Protein AF-B5U1X4-F1 (afdb_monomer_lite)

Secondary structure (DSSP, 8-state):
-HHHHHHHHHHHHHHHHHHHHHHHHT----------HHHHHHHHHHHHHTT--HHHHHHHHHHHHHHTTS-SS----SS--HHHHHHHHHHHTT-------

Radius of gyration: 25.66 Å; chains: 1; bounding box: 52×54×69 Å

Sequence (101 aa):
MHLQMSRILNIILVQAKNDEERSAIMAKGNMTIRMEPELKAQAAALFKSLGMDLSTATGIFYRQALRCHGLPFEVKVDEPNAVTYAAMEAARKGRGYVWSV

pLDDT: mean 73.0, std 13.05, range [43.16, 91.88]

Foldseek 3Di:
DVVVVVVVVVVVVVVVVVVVVVVVVVPDDDDDDDDDPVVQVVQQVVQVVVVHGPVVVVVVQVVCCVVVVHGNDDDDDVDDDPVVVVVVVVVVVPPPPPPDD

Structure (mmCIF, N/CA/C/O backbone):
data_AF-B5U1X4-F1
#
_entry.id   AF-B5U1X4-F1
#
loop_
_atom_site.group_PDB
_atom_site.id
_atom_site.type_symbol
_atom_site.label_atom_id
_atom_site.label_alt_id
_atom_site.label_comp_id
_atom_site.label_asym_id
_atom_site.label_entity_id
_atom_site.label_seq_id
_atom_site.pdbx_PDB_ins_code
_atom_site.Cartn_x
_atom_site.Cartn_y
_atom_site.Cartn_z
_atom_site.occupancy
_atom_site.B_iso_or_equiv
_atom_site.auth_seq_id
_atom_site.auth_comp_id
_atom_site.auth_asym_id
_atom_site.auth_atom_id
_atom_site.pdbx_PDB_model_num
ATOM 1 N N . MET A 1 1 ? 8.184 -41.437 38.297 1.00 61.44 1 MET A N 1
ATOM 2 C CA . MET A 1 1 ? 7.530 -40.104 38.342 1.00 61.44 1 MET A CA 1
ATOM 3 C C . MET A 1 1 ? 8.451 -38.950 37.911 1.00 61.44 1 MET A C 1
ATOM 5 O O . MET A 1 1 ? 7.947 -37.963 37.400 1.00 61.44 1 MET A O 1
ATOM 9 N N . HIS A 1 2 ? 9.782 -39.078 38.018 1.00 66.56 2 HIS A N 1
ATOM 10 C CA . HIS A 1 2 ? 10.748 -38.007 37.706 1.00 66.56 2 HIS A CA 1
ATOM 11 C C . HIS A 1 2 ? 10.826 -37.599 36.215 1.00 66.56 2 HIS A C 1
ATOM 13 O O . HIS A 1 2 ? 11.031 -36.429 35.904 1.00 66.56 2 HIS A O 1
ATOM 19 N N . LEU A 1 3 ? 10.614 -38.539 35.284 1.00 71.88 3 LEU A N 1
ATOM 20 C CA . LEU A 1 3 ? 10.692 -38.273 33.836 1.00 71.88 3 LEU A CA 1
ATOM 21 C C . LEU A 1 3 ? 9.499 -37.477 33.274 1.00 71.88 3 LEU A C 1
ATOM 23 O O . LEU A 1 3 ? 9.618 -36.853 32.222 1.00 71.88 3 LEU A O 1
ATOM 27 N N . GLN A 1 4 ? 8.343 -37.499 33.948 1.00 72.31 4 GLN A N 1
ATOM 28 C CA . GLN A 1 4 ? 7.159 -36.753 33.502 1.00 72.31 4 GLN A CA 1
ATOM 29 C C . GLN A 1 4 ? 7.373 -35.243 33.661 1.00 72.31 4 GLN A C 1
ATOM 31 O O . GLN A 1 4 ? 7.028 -34.490 32.755 1.00 72.31 4 GLN A O 1
ATOM 36 N N . MET A 1 5 ? 8.042 -34.816 34.738 1.00 73.00 5 MET A N 1
ATOM 37 C CA . MET A 1 5 ? 8.358 -33.403 34.977 1.00 73.00 5 MET A CA 1
ATOM 38 C C . MET A 1 5 ? 9.295 -32.826 33.911 1.00 73.00 5 MET A C 1
ATOM 40 O O . MET A 1 5 ? 9.031 -31.743 33.400 1.00 73.00 5 MET A O 1
ATOM 44 N N . SER A 1 6 ? 10.327 -33.563 33.487 1.00 77.00 6 SER A N 1
ATOM 45 C CA . SER A 1 6 ? 11.243 -33.097 32.433 1.00 77.00 6 SER A CA 1
ATOM 46 C C . SER A 1 6 ? 10.568 -32.967 31.063 1.00 77.00 6 SER A C 1
ATOM 48 O O . SER A 1 6 ? 10.876 -32.043 30.313 1.00 77.00 6 SER A O 1
ATOM 50 N N . ARG A 1 7 ? 9.615 -33.852 30.729 1.00 79.25 7 ARG A N 1
ATOM 51 C CA . ARG A 1 7 ? 8.848 -33.756 29.472 1.00 79.25 7 ARG A CA 1
ATOM 52 C C . ARG A 1 7 ? 7.886 -32.570 29.484 1.00 79.25 7 ARG A C 1
ATOM 54 O O . ARG A 1 7 ? 7.789 -31.874 28.479 1.00 79.25 7 ARG A O 1
ATOM 61 N N . ILE A 1 8 ? 7.219 -32.328 30.611 1.00 79.94 8 ILE A N 1
ATOM 62 C CA . ILE A 1 8 ? 6.319 -31.181 30.784 1.00 79.94 8 ILE A CA 1
ATOM 63 C C . ILE A 1 8 ? 7.115 -29.872 30.729 1.00 79.94 8 ILE A C 1
ATOM 65 O O . ILE A 1 8 ? 6.722 -28.957 30.012 1.00 79.94 8 ILE A O 1
ATOM 69 N N . LEU A 1 9 ? 8.275 -29.811 31.389 1.00 79.69 9 LEU A N 1
ATOM 70 C CA . LEU A 1 9 ? 9.150 -28.640 31.360 1.00 79.69 9 LEU A CA 1
ATOM 71 C C . LEU A 1 9 ? 9.635 -28.314 29.940 1.00 79.69 9 LEU A C 1
ATOM 73 O O . LEU A 1 9 ? 9.588 -27.158 29.539 1.00 79.69 9 LEU A O 1
ATOM 77 N N . ASN A 1 10 ? 10.036 -29.321 29.155 1.00 82.81 10 ASN A N 1
ATOM 78 C CA . ASN A 1 10 ? 10.462 -29.103 27.770 1.00 82.81 10 ASN A CA 1
ATOM 79 C C . ASN A 1 10 ? 9.311 -28.609 26.881 1.00 82.81 10 ASN A C 1
ATOM 81 O O . ASN A 1 10 ? 9.507 -27.727 26.054 1.00 82.81 10 ASN A O 1
ATOM 85 N N . ILE A 1 11 ? 8.094 -29.129 27.075 1.00 79.50 11 ILE A N 1
ATOM 86 C CA . ILE A 1 11 ? 6.915 -28.640 26.351 1.00 79.50 11 ILE A CA 1
ATOM 87 C C . ILE A 1 11 ? 6.647 -27.179 26.721 1.00 79.50 11 ILE A C 1
ATOM 89 O O . ILE A 1 11 ? 6.513 -26.363 25.822 1.00 79.50 11 ILE A O 1
ATOM 93 N N . ILE A 1 12 ? 6.634 -26.824 28.009 1.00 79.38 12 ILE A N 1
ATOM 94 C CA . ILE A 1 12 ? 6.384 -25.443 28.456 1.00 79.38 12 ILE A CA 1
ATOM 95 C C . ILE A 1 12 ? 7.465 -24.484 27.937 1.00 79.38 12 ILE A C 1
ATOM 97 O O . ILE A 1 12 ? 7.130 -23.403 27.466 1.00 79.38 12 ILE A O 1
ATOM 101 N N . LEU A 1 13 ? 8.742 -24.883 27.956 1.00 76.56 13 LEU A N 1
ATOM 102 C CA . LEU A 1 13 ? 9.846 -24.076 27.420 1.00 76.56 13 LEU A CA 1
ATOM 103 C C . LEU A 1 13 ? 9.732 -23.865 25.904 1.00 76.56 13 LEU A C 1
ATOM 105 O O . LEU A 1 13 ? 9.968 -22.758 25.423 1.00 76.56 13 LEU A O 1
ATOM 109 N N . VAL A 1 14 ? 9.343 -24.902 25.155 1.00 77.88 14 VAL A N 1
ATOM 110 C CA . VAL A 1 14 ? 9.107 -24.798 23.708 1.00 77.88 14 VAL A CA 1
ATOM 111 C C . VAL A 1 14 ? 7.887 -23.922 23.416 1.00 77.88 14 VAL A C 1
ATOM 113 O O . VAL A 1 14 ? 7.961 -23.069 22.539 1.00 77.88 14 VAL A O 1
ATOM 116 N N . GLN A 1 15 ? 6.787 -24.070 24.159 1.00 69.75 15 GLN A N 1
ATOM 117 C CA . GLN A 1 15 ? 5.611 -23.207 23.991 1.00 69.75 15 GLN A CA 1
ATOM 118 C C . GLN A 1 15 ? 5.935 -21.740 24.317 1.00 69.75 15 GLN A C 1
ATOM 120 O O . GLN A 1 15 ? 5.611 -20.864 23.523 1.00 69.75 15 GLN A O 1
ATOM 125 N N . ALA A 1 16 ? 6.658 -21.472 25.409 1.00 71.38 16 ALA A N 1
ATOM 126 C CA . ALA A 1 16 ? 7.040 -20.115 25.805 1.00 71.38 16 ALA A CA 1
ATOM 127 C C . ALA A 1 16 ? 7.908 -19.412 24.748 1.00 71.38 16 ALA A C 1
ATOM 129 O O . ALA A 1 16 ? 7.683 -18.243 24.441 1.00 71.38 16 ALA A O 1
ATOM 130 N N . LYS A 1 17 ? 8.863 -20.133 24.145 1.00 71.19 17 LYS A N 1
ATOM 131 C CA . LYS A 1 17 ? 9.716 -19.592 23.077 1.00 71.19 17 LYS A CA 1
ATOM 132 C C . LYS A 1 17 ? 8.923 -19.314 21.794 1.00 71.19 17 LYS A C 1
ATOM 134 O O . LYS A 1 17 ? 9.130 -18.287 21.153 1.00 71.19 17 LYS A O 1
ATOM 139 N N . ASN A 1 18 ? 7.977 -20.190 21.457 1.00 71.25 18 ASN A N 1
ATOM 140 C CA . ASN A 1 18 ? 7.108 -20.014 20.294 1.00 71.25 18 ASN A CA 1
ATOM 141 C C . ASN A 1 18 ? 6.147 -18.826 20.467 1.00 71.25 18 ASN A C 1
ATOM 143 O O . ASN A 1 18 ? 5.857 -18.130 19.496 1.00 71.25 18 ASN A O 1
ATOM 147 N N . ASP A 1 19 ? 5.653 -18.584 21.682 1.00 70.06 19 ASP A N 1
ATOM 148 C CA . ASP A 1 19 ? 4.751 -17.468 21.982 1.00 70.06 19 ASP A CA 1
ATOM 149 C C . ASP A 1 19 ? 5.477 -16.111 21.969 1.00 70.06 19 ASP A C 1
ATOM 151 O O . ASP A 1 19 ? 4.915 -15.111 21.517 1.00 70.06 19 ASP A O 1
ATOM 155 N N . GLU A 1 20 ? 6.748 -16.073 22.376 1.00 68.50 20 GLU A N 1
ATOM 156 C CA . GLU A 1 20 ? 7.592 -14.875 22.300 1.00 68.50 20 GLU A CA 1
ATOM 157 C C . GLU A 1 20 ? 7.923 -14.491 20.847 1.00 68.50 20 GLU A C 1
ATOM 159 O O . GLU A 1 20 ? 7.730 -13.340 20.445 1.00 68.50 20 GLU A O 1
ATOM 164 N N . GLU A 1 21 ? 8.313 -15.461 20.014 1.00 64.19 21 GLU A N 1
ATOM 165 C CA . GLU A 1 21 ? 8.520 -15.246 18.573 1.00 64.19 21 GLU A CA 1
ATOM 166 C C . GLU A 1 21 ? 7.220 -14.827 17.870 1.00 64.19 21 GLU A C 1
ATOM 168 O O . GLU A 1 21 ? 7.227 -13.956 16.993 1.00 64.19 21 GLU A O 1
ATOM 173 N N . ARG A 1 22 ? 6.079 -15.380 18.306 1.00 62.03 22 ARG A N 1
ATOM 174 C CA . ARG A 1 22 ? 4.741 -14.989 17.839 1.00 62.03 22 ARG A CA 1
ATOM 175 C C . ARG A 1 22 ? 4.345 -13.571 18.247 1.00 62.03 22 ARG A C 1
ATOM 177 O O . ARG A 1 22 ? 3.685 -12.880 17.471 1.00 62.03 22 ARG A O 1
ATOM 184 N N . SER A 1 23 ? 4.752 -13.120 19.428 1.00 59.00 23 SER A N 1
ATOM 185 C CA . SER A 1 23 ? 4.544 -11.741 19.878 1.00 59.00 23 SER A CA 1
ATOM 186 C C . SER A 1 23 ? 5.363 -10.758 19.034 1.00 59.00 23 SER A C 1
ATOM 188 O O . SER A 1 23 ? 4.846 -9.727 18.600 1.00 59.00 23 SER A O 1
ATOM 190 N N . ALA A 1 24 ? 6.606 -11.118 18.694 1.00 60.47 24 ALA A N 1
ATOM 191 C CA . ALA A 1 24 ? 7.487 -10.290 17.873 1.00 60.47 24 ALA A CA 1
ATOM 192 C C . ALA A 1 24 ? 6.978 -10.100 16.429 1.00 60.47 24 ALA A C 1
ATOM 194 O O . ALA A 1 24 ? 7.039 -8.990 15.903 1.00 60.47 24 ALA A O 1
ATOM 195 N N .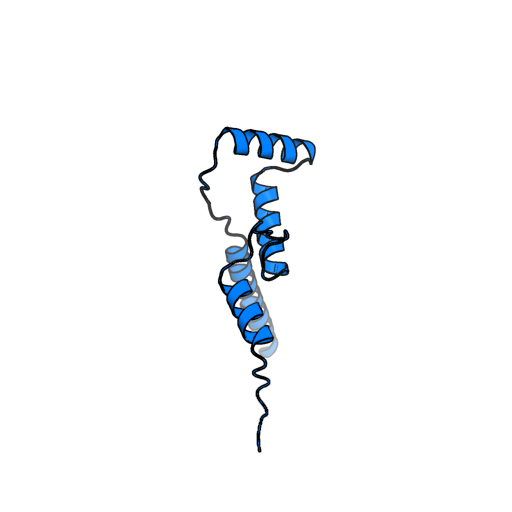 ILE A 1 25 ? 6.410 -11.135 15.796 1.00 59.44 25 ILE A N 1
ATOM 196 C C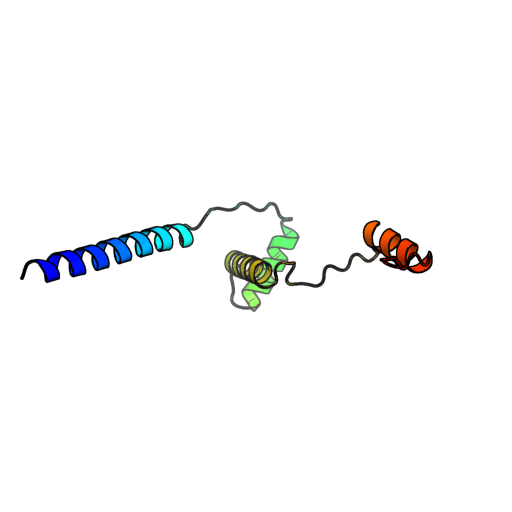A . ILE A 1 25 ? 5.811 -11.021 14.445 1.00 59.44 25 ILE A CA 1
ATOM 197 C C . ILE A 1 25 ? 4.489 -10.234 14.420 1.00 59.44 25 ILE A C 1
ATOM 199 O O . ILE A 1 25 ? 4.098 -9.736 13.365 1.00 59.44 25 ILE A O 1
ATOM 203 N N . MET A 1 26 ? 3.809 -10.094 15.564 1.00 57.28 26 MET A N 1
ATOM 204 C CA . MET A 1 26 ? 2.581 -9.298 15.707 1.00 57.28 26 MET A CA 1
ATOM 205 C C . MET A 1 26 ? 2.846 -7.869 16.201 1.00 57.28 26 MET A C 1
ATOM 207 O O . MET A 1 26 ? 1.907 -7.073 16.302 1.00 57.28 26 MET A O 1
ATOM 211 N N . ALA A 1 27 ? 4.108 -7.517 16.476 1.00 62.78 27 ALA A N 1
ATOM 212 C CA . ALA A 1 27 ? 4.502 -6.163 16.828 1.00 62.78 27 ALA A CA 1
ATOM 213 C C . ALA A 1 27 ? 4.225 -5.225 15.642 1.00 62.78 27 ALA A C 1
ATOM 215 O O . ALA A 1 27 ? 4.960 -5.161 14.655 1.00 62.78 27 ALA A O 1
ATOM 216 N N . LYS A 1 28 ? 3.108 -4.501 15.725 1.00 64.75 28 LYS A N 1
ATOM 217 C CA . LYS A 1 28 ? 2.682 -3.550 14.702 1.00 64.75 28 LYS A CA 1
ATOM 218 C C . LYS A 1 28 ? 3.613 -2.336 14.734 1.00 64.75 28 LYS A C 1
ATOM 220 O O . LYS A 1 28 ? 3.508 -1.490 15.616 1.00 64.75 28 LYS A O 1
ATOM 225 N N . GLY A 1 29 ? 4.531 -2.260 13.774 1.00 74.81 29 GLY A N 1
ATOM 226 C CA . GLY A 1 29 ? 5.406 -1.103 13.591 1.00 74.81 29 GLY A CA 1
ATOM 227 C C . GLY A 1 29 ? 4.656 0.089 12.992 1.00 74.81 29 GLY A C 1
ATOM 228 O O . GLY A 1 29 ? 3.902 -0.061 12.028 1.00 74.81 29 GLY A O 1
ATOM 229 N N . ASN A 1 30 ? 4.876 1.286 13.539 1.00 75.62 30 ASN A N 1
ATOM 230 C CA . ASN A 1 30 ? 4.400 2.524 12.925 1.00 75.62 30 ASN A CA 1
ATOM 231 C C . ASN A 1 30 ? 5.307 2.875 11.739 1.00 75.62 30 ASN A C 1
ATOM 233 O O . ASN A 1 30 ? 6.506 3.078 11.914 1.00 75.62 30 ASN A O 1
ATOM 237 N N . MET A 1 31 ? 4.733 2.969 10.540 1.00 76.50 31 MET A N 1
ATOM 238 C CA . MET A 1 31 ? 5.445 3.363 9.325 1.00 76.50 31 MET A CA 1
ATOM 239 C C . MET A 1 31 ? 4.800 4.612 8.721 1.00 76.50 31 MET A C 1
ATOM 241 O O . MET A 1 31 ? 3.607 4.619 8.421 1.00 76.50 31 MET A O 1
ATOM 245 N N . THR A 1 32 ? 5.600 5.661 8.524 1.00 77.69 32 THR A N 1
ATOM 246 C CA . THR A 1 32 ? 5.163 6.910 7.887 1.00 77.69 32 THR A CA 1
ATOM 247 C C . THR A 1 32 ? 5.637 6.924 6.440 1.00 77.69 32 THR A C 1
ATOM 249 O O . THR A 1 32 ? 6.833 7.025 6.177 1.00 77.69 32 THR A O 1
ATOM 252 N N . ILE A 1 33 ? 4.702 6.852 5.494 1.00 81.56 33 ILE A N 1
ATOM 253 C CA . ILE A 1 33 ? 4.984 6.967 4.059 1.00 81.56 33 ILE A CA 1
ATOM 254 C C . ILE A 1 33 ? 4.575 8.368 3.605 1.00 81.56 33 ILE A C 1
ATOM 256 O O . ILE A 1 33 ? 3.442 8.794 3.836 1.00 81.56 33 ILE A O 1
ATOM 260 N N . ARG A 1 34 ? 5.496 9.091 2.962 1.00 83.31 34 ARG A N 1
ATOM 261 C CA . ARG A 1 34 ? 5.182 10.364 2.302 1.00 83.31 34 ARG A CA 1
ATOM 262 C C . ARG A 1 34 ? 4.549 10.061 0.949 1.00 83.31 34 ARG A C 1
ATOM 264 O O . ARG A 1 34 ? 5.145 9.371 0.132 1.00 83.31 34 ARG A O 1
ATOM 271 N N . MET A 1 35 ? 3.339 10.559 0.748 1.00 85.19 35 MET A N 1
ATOM 272 C CA . MET A 1 35 ? 2.540 10.367 -0.457 1.00 85.19 35 MET A CA 1
ATOM 273 C C . MET A 1 35 ? 1.858 11.688 -0.783 1.00 85.19 35 MET A C 1
ATOM 275 O O . MET A 1 35 ? 1.496 12.430 0.135 1.00 85.19 35 MET A O 1
ATOM 279 N N . GLU A 1 36 ? 1.675 11.973 -2.069 1.00 91.88 36 GLU A N 1
ATOM 280 C CA . GLU A 1 36 ? 0.900 13.139 -2.474 1.00 91.88 36 GLU A CA 1
ATOM 281 C C . GLU A 1 36 ? -0.529 13.071 -1.915 1.00 91.88 36 GLU A C 1
ATOM 283 O O . GLU A 1 36 ? -1.148 11.999 -1.908 1.00 91.88 36 GLU A O 1
ATOM 288 N N . PRO A 1 37 ? -1.070 14.196 -1.418 1.00 88.50 37 PRO A N 1
ATOM 289 C CA . PRO A 1 37 ? -2.365 14.209 -0.747 1.00 88.50 37 PRO A CA 1
ATOM 290 C C . PRO A 1 37 ? -3.508 13.807 -1.684 1.00 88.50 37 PRO A C 1
ATOM 292 O O . PRO A 1 37 ? -4.431 13.117 -1.251 1.00 88.50 37 PRO A O 1
ATOM 295 N N . GLU A 1 38 ? -3.420 14.174 -2.963 1.00 90.25 38 GLU A N 1
ATOM 296 C CA . GLU A 1 38 ? -4.405 13.797 -3.975 1.00 90.25 38 GLU A CA 1
ATOM 297 C C . GLU A 1 38 ? -4.388 12.286 -4.240 1.00 90.25 38 GLU A C 1
ATOM 299 O O . GLU A 1 38 ? -5.423 11.627 -4.136 1.00 90.25 38 GLU A O 1
ATOM 304 N N . LEU A 1 39 ? -3.201 11.709 -4.458 1.00 88.56 39 LEU A 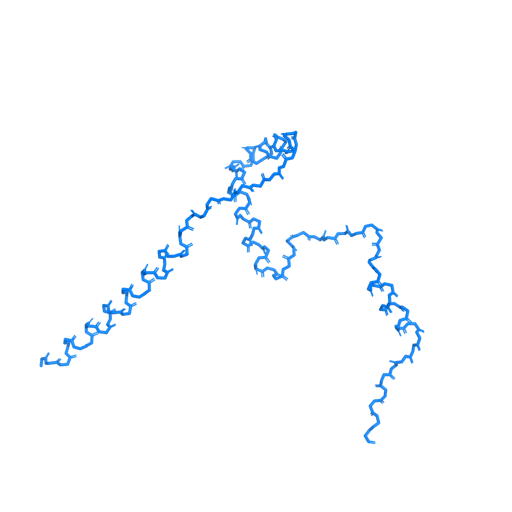N 1
ATOM 305 C CA . LEU A 1 39 ? -3.033 10.267 -4.650 1.00 88.56 39 LEU A CA 1
ATOM 306 C C . LEU A 1 39 ? -3.539 9.470 -3.440 1.00 88.56 39 LEU A C 1
ATOM 308 O O . LEU A 1 39 ? -4.234 8.464 -3.593 1.00 88.56 39 LEU A O 1
ATOM 312 N N . LYS A 1 40 ? -3.245 9.942 -2.222 1.00 87.69 40 LYS A N 1
ATOM 313 C CA . LYS A 1 40 ? -3.747 9.333 -0.984 1.00 87.69 40 LYS A CA 1
ATOM 314 C C . LYS A 1 40 ? -5.274 9.350 -0.928 1.00 87.69 40 LYS A C 1
ATOM 316 O O . LYS A 1 40 ? -5.868 8.354 -0.516 1.00 87.69 40 LYS A O 1
ATOM 321 N N . ALA A 1 41 ? -5.904 10.461 -1.308 1.00 90.19 41 ALA A N 1
ATOM 322 C CA . ALA A 1 41 ? -7.358 10.589 -1.305 1.00 90.19 41 ALA A CA 1
ATOM 323 C C . ALA A 1 41 ? -8.010 9.643 -2.325 1.00 90.19 41 ALA A C 1
ATOM 325 O O . ALA A 1 41 ? -8.954 8.932 -1.977 1.00 90.19 41 AL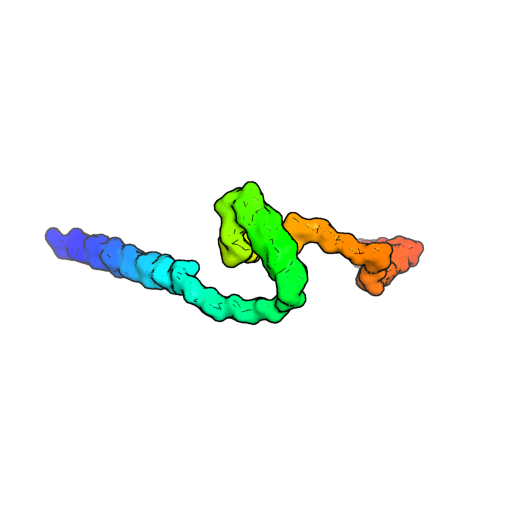A A O 1
ATOM 326 N N . GLN A 1 42 ? -7.462 9.572 -3.541 1.00 90.31 42 GLN A N 1
ATOM 327 C CA . GLN A 1 42 ? -7.932 8.662 -4.588 1.00 90.31 42 GLN A CA 1
ATOM 328 C C . GLN A 1 42 ? -7.793 7.193 -4.163 1.00 90.31 42 GLN A C 1
ATOM 330 O O . GLN A 1 42 ? -8.757 6.429 -4.233 1.00 90.31 42 GLN A O 1
ATOM 335 N N . ALA A 1 43 ? -6.626 6.808 -3.640 1.00 87.56 43 ALA A N 1
ATOM 336 C CA . ALA A 1 43 ? -6.384 5.456 -3.147 1.00 87.56 43 ALA A CA 1
ATOM 337 C C . ALA A 1 43 ? -7.313 5.101 -1.975 1.00 87.56 43 ALA A C 1
ATOM 339 O O . ALA A 1 43 ? -7.902 4.024 -1.954 1.00 87.56 43 ALA A O 1
ATOM 340 N N . ALA A 1 44 ? -7.497 6.013 -1.016 1.00 88.56 44 ALA A N 1
ATOM 341 C CA . ALA A 1 44 ? -8.405 5.799 0.107 1.00 88.56 44 ALA A CA 1
ATOM 342 C C . ALA A 1 44 ? -9.862 5.627 -0.350 1.00 88.56 44 ALA A C 1
ATOM 344 O O . ALA A 1 44 ? -10.560 4.768 0.183 1.00 88.56 44 ALA A O 1
ATOM 345 N N . ALA A 1 45 ? -10.320 6.397 -1.342 1.00 91.56 45 ALA A N 1
ATOM 346 C CA . ALA A 1 45 ? -11.662 6.255 -1.905 1.00 91.56 45 ALA A CA 1
ATOM 347 C C . ALA A 1 45 ? -11.854 4.900 -2.609 1.00 91.56 45 ALA A C 1
ATOM 349 O O . ALA A 1 45 ? -12.868 4.236 -2.389 1.00 91.56 45 ALA A O 1
ATOM 350 N N . LEU A 1 46 ? -10.861 4.466 -3.391 1.00 89.69 46 LEU A N 1
ATOM 351 C CA . LEU A 1 46 ? -10.858 3.162 -4.057 1.00 89.69 46 LEU A CA 1
ATOM 352 C C . LEU A 1 46 ? -10.874 2.007 -3.048 1.00 89.69 46 LEU A C 1
ATOM 354 O O . LEU A 1 46 ? -11.676 1.087 -3.149 1.00 89.69 46 LEU A O 1
ATOM 358 N N . PHE A 1 47 ? -10.004 2.042 -2.042 1.00 88.81 47 PHE A N 1
ATOM 359 C CA . PHE A 1 47 ? -9.956 0.977 -1.043 1.00 88.81 47 PHE A CA 1
ATOM 360 C C . PHE A 1 47 ? -11.219 0.951 -0.181 1.00 88.81 47 PHE A C 1
ATOM 362 O O . PHE A 1 47 ? -11.732 -0.127 0.122 1.00 88.81 47 PHE A O 1
ATOM 369 N N . LYS A 1 48 ? -11.801 2.117 0.115 1.00 90.44 48 LYS A N 1
ATOM 370 C CA . LYS A 1 48 ? -13.079 2.208 0.820 1.00 90.44 48 LYS A CA 1
ATOM 371 C C . LYS A 1 48 ? -14.229 1.594 0.020 1.00 90.44 48 LYS A C 1
ATOM 373 O O . LYS A 1 48 ? -15.070 0.932 0.623 1.00 90.44 48 LYS A O 1
ATOM 378 N N . SER A 1 49 ? -14.264 1.753 -1.307 1.00 89.88 49 SER A N 1
ATOM 379 C CA . SER A 1 49 ? -15.275 1.082 -2.142 1.00 89.88 49 SER A CA 1
ATOM 380 C C . SER A 1 49 ? -15.084 -0.439 -2.191 1.00 89.88 49 SER A C 1
ATOM 382 O O . SER A 1 49 ? -16.059 -1.176 -2.307 1.00 89.88 49 SER A O 1
ATOM 384 N N . LEU A 1 50 ? -13.848 -0.909 -2.010 1.00 87.81 50 LEU A N 1
ATOM 385 C CA . LEU A 1 50 ? -13.493 -2.323 -1.859 1.00 87.81 50 LEU A CA 1
ATOM 386 C C . LEU A 1 50 ? -13.676 -2.855 -0.421 1.00 87.81 50 LEU A C 1
ATOM 388 O O . LEU A 1 50 ? -13.404 -4.027 -0.166 1.00 87.81 50 LEU A O 1
ATOM 392 N N . GLY A 1 51 ? -14.123 -2.017 0.524 1.00 88.00 51 GLY A N 1
ATOM 393 C CA . GLY A 1 51 ? -14.360 -2.400 1.919 1.00 88.00 51 GLY A CA 1
ATOM 394 C C . GLY A 1 51 ? -13.093 -2.560 2.765 1.00 88.00 51 GLY A C 1
ATOM 395 O O . GLY A 1 51 ? -13.109 -3.295 3.751 1.00 88.00 51 GLY A O 1
ATOM 396 N N . MET A 1 52 ? -11.989 -1.906 2.395 1.00 88.94 52 MET A N 1
ATOM 397 C CA . MET A 1 52 ? -10.712 -1.999 3.107 1.00 88.94 52 MET A CA 1
ATOM 398 C C . MET A 1 52 ? -10.075 -0.632 3.370 1.00 88.94 52 MET A C 1
ATOM 400 O O . MET A 1 52 ? -10.208 0.308 2.592 1.00 88.94 52 MET A O 1
ATOM 404 N N . ASP A 1 53 ? -9.329 -0.535 4.468 1.00 87.00 53 ASP A N 1
ATOM 405 C CA . ASP A 1 53 ? -8.534 0.652 4.773 1.00 87.00 53 ASP A CA 1
ATOM 406 C C . ASP A 1 53 ? -7.201 0.644 4.023 1.00 87.00 53 ASP A C 1
ATOM 408 O O . ASP A 1 53 ? -6.620 -0.411 3.746 1.00 87.00 53 ASP A O 1
ATOM 412 N N . LEU A 1 54 ? -6.660 1.842 3.783 1.00 85.88 54 LEU A N 1
ATOM 413 C CA . LEU A 1 54 ? -5.370 2.038 3.117 1.00 85.88 54 LEU A CA 1
ATOM 414 C C . LEU A 1 54 ? -4.254 1.210 3.778 1.00 85.88 54 LEU A C 1
ATOM 416 O O . LEU A 1 54 ? -3.484 0.546 3.092 1.00 85.88 54 LEU A O 1
ATOM 420 N N . SER A 1 55 ? -4.206 1.170 5.113 1.00 84.31 55 SER A N 1
ATOM 421 C CA . SER A 1 55 ? -3.214 0.384 5.859 1.00 84.31 55 SER A CA 1
ATOM 422 C C . SER A 1 55 ? -3.342 -1.124 5.626 1.00 84.31 55 SER A C 1
ATOM 424 O O . SER A 1 55 ? -2.332 -1.825 5.546 1.00 84.31 55 SER A O 1
ATOM 426 N N . THR A 1 56 ? -4.569 -1.631 5.495 1.00 85.94 56 THR A N 1
ATOM 427 C CA . THR A 1 56 ? -4.831 -3.049 5.224 1.00 85.94 56 THR A CA 1
ATOM 428 C C . THR A 1 56 ? -4.392 -3.409 3.809 1.00 85.94 56 THR A C 1
ATOM 430 O O . THR A 1 56 ? -3.706 -4.417 3.624 1.00 85.94 56 THR A O 1
ATOM 433 N N . ALA A 1 57 ? -4.703 -2.554 2.831 1.00 85.69 57 ALA A N 1
ATOM 434 C CA . ALA A 1 57 ? -4.265 -2.718 1.448 1.00 85.69 57 ALA A CA 1
ATOM 435 C C . ALA A 1 57 ? -2.730 -2.726 1.336 1.00 85.69 57 ALA A C 1
ATOM 437 O O . ALA A 1 57 ? -2.151 -3.628 0.726 1.00 85.69 57 ALA A O 1
ATOM 438 N N . THR A 1 58 ? -2.050 -1.795 2.011 1.00 85.75 58 THR A N 1
ATOM 439 C CA . THR A 1 58 ? -0.582 -1.760 2.073 1.00 85.75 58 THR A CA 1
ATOM 440 C C . THR A 1 58 ? 0.001 -3.024 2.721 1.00 85.75 58 THR A C 1
ATOM 442 O O . THR A 1 58 ? 0.991 -3.575 2.242 1.00 85.75 58 THR A O 1
ATOM 445 N N . GLY A 1 59 ? -0.632 -3.553 3.771 1.00 86.56 59 GLY A N 1
ATOM 446 C CA . GLY A 1 59 ? -0.211 -4.814 4.388 1.00 86.56 59 GLY A CA 1
ATOM 447 C C . GLY A 1 59 ? -0.392 -6.039 3.481 1.00 86.56 59 GLY A C 1
ATOM 448 O O . GLY A 1 59 ? 0.388 -6.989 3.555 1.00 86.56 59 GLY A O 1
ATOM 449 N N . ILE A 1 60 ? -1.414 -6.055 2.620 1.00 86.81 60 ILE A N 1
ATOM 450 C CA . ILE A 1 60 ? -1.593 -7.107 1.603 1.00 86.81 60 ILE A CA 1
ATOM 451 C C . ILE A 1 60 ? -0.506 -6.994 0.531 1.00 86.81 60 ILE A C 1
ATOM 453 O O . ILE A 1 60 ? 0.089 -8.007 0.167 1.00 86.81 60 ILE A O 1
ATOM 457 N N . PHE A 1 61 ? -0.199 -5.773 0.090 1.00 85.56 61 PHE A N 1
ATOM 458 C CA . PHE A 1 61 ? 0.849 -5.513 -0.894 1.00 85.56 61 PHE A CA 1
ATOM 459 C C . PHE A 1 61 ? 2.203 -6.103 -0.472 1.00 85.56 61 PHE A C 1
ATOM 461 O O . PHE A 1 61 ? 2.789 -6.882 -1.223 1.00 85.56 61 PHE A O 1
ATOM 468 N N . TYR A 1 62 ? 2.665 -5.821 0.751 1.00 84.31 62 TYR A N 1
ATOM 469 C CA . TYR A 1 62 ? 3.940 -6.364 1.234 1.00 84.31 62 TYR A CA 1
ATOM 470 C C . TYR A 1 62 ? 3.930 -7.886 1.365 1.00 84.31 62 TYR A C 1
ATOM 472 O O . TYR A 1 62 ? 4.900 -8.544 0.992 1.00 84.31 62 TYR A O 1
ATOM 480 N N . ARG A 1 63 ? 2.825 -8.469 1.842 1.00 84.44 63 ARG A N 1
ATOM 481 C CA . ARG A 1 63 ? 2.688 -9.931 1.923 1.00 84.44 63 ARG A CA 1
ATOM 482 C C . ARG A 1 63 ? 2.771 -10.579 0.546 1.00 84.44 63 ARG A C 1
ATOM 484 O O . ARG A 1 63 ? 3.420 -11.611 0.403 1.00 84.44 63 ARG A O 1
ATOM 491 N N . GLN A 1 64 ? 2.157 -9.973 -0.465 1.00 83.94 64 GLN A N 1
ATOM 492 C CA . GLN A 1 64 ? 2.228 -10.489 -1.825 1.00 83.94 64 GLN A CA 1
ATOM 493 C C . GLN A 1 64 ? 3.629 -10.318 -2.424 1.00 83.94 64 GLN A C 1
ATOM 495 O O . GLN A 1 64 ? 4.126 -11.249 -3.053 1.00 83.94 64 GLN A O 1
ATOM 500 N N . ALA A 1 65 ? 4.295 -9.190 -2.170 1.00 82.19 65 ALA A N 1
ATOM 501 C CA . ALA A 1 65 ? 5.668 -8.971 -2.617 1.00 82.19 65 ALA A CA 1
ATOM 502 C C . ALA A 1 65 ? 6.643 -10.013 -2.034 1.00 82.19 65 ALA A C 1
ATOM 504 O O . ALA A 1 65 ? 7.477 -10.566 -2.750 1.00 82.19 65 ALA A O 1
ATOM 505 N N . LEU A 1 66 ? 6.485 -10.349 -0.747 1.00 81.31 66 LEU A N 1
ATOM 506 C CA . LEU A 1 66 ? 7.263 -11.406 -0.096 1.00 81.31 66 LEU A CA 1
ATOM 507 C C . LEU A 1 66 ? 6.980 -12.789 -0.696 1.00 81.31 66 LEU A C 1
ATOM 509 O O . LEU A 1 66 ? 7.914 -13.548 -0.932 1.00 81.31 66 LEU A O 1
ATOM 513 N N . ARG A 1 67 ? 5.712 -13.114 -0.985 1.00 80.50 67 ARG A N 1
ATOM 514 C CA . ARG A 1 67 ? 5.333 -14.403 -1.594 1.00 80.50 67 ARG A CA 1
ATOM 515 C C . ARG A 1 67 ? 5.896 -14.592 -2.998 1.00 80.50 67 ARG A C 1
ATOM 517 O O . ARG A 1 67 ? 6.260 -15.704 -3.360 1.00 80.50 67 ARG A O 1
ATOM 524 N N . CYS A 1 68 ? 5.912 -13.528 -3.792 1.00 77.56 68 CYS A N 1
ATOM 525 C CA . CYS A 1 68 ? 6.365 -13.572 -5.179 1.00 77.56 68 CYS A CA 1
ATOM 526 C C . CYS A 1 68 ? 7.877 -13.345 -5.325 1.00 77.56 68 CYS A C 1
ATOM 528 O O . CYS A 1 68 ? 8.360 -13.357 -6.453 1.00 77.56 68 CYS A O 1
ATOM 530 N N . HIS A 1 69 ? 8.613 -13.119 -4.224 1.00 74.44 69 HIS A N 1
ATOM 531 C CA . HIS A 1 69 ? 10.025 -12.706 -4.236 1.00 74.44 69 HIS A CA 1
ATOM 532 C C . HIS A 1 69 ? 10.302 -11.572 -5.239 1.00 74.44 69 HIS A C 1
ATOM 534 O O . HIS A 1 69 ? 11.309 -11.563 -5.944 1.00 74.44 69 HIS A O 1
ATOM 540 N N . GLY A 1 70 ? 9.377 -10.620 -5.330 1.00 77.25 70 GLY A N 1
ATOM 541 C CA . GLY A 1 70 ? 9.357 -9.625 -6.392 1.00 77.25 70 GLY A CA 1
ATOM 542 C C . GLY A 1 70 ? 8.149 -8.710 -6.275 1.00 77.25 70 GLY A C 1
ATOM 543 O O . GLY A 1 70 ? 7.418 -8.745 -5.285 1.00 77.25 70 GLY A O 1
ATOM 544 N N . LEU A 1 71 ? 7.930 -7.864 -7.277 1.00 77.19 71 LEU A N 1
ATOM 545 C CA . LEU A 1 71 ? 6.769 -6.985 -7.270 1.00 77.19 71 LEU A CA 1
ATOM 546 C C . LEU A 1 71 ? 5.515 -7.761 -7.700 1.00 77.19 71 LEU A C 1
ATOM 548 O O . LEU A 1 71 ? 5.559 -8.521 -8.664 1.00 77.19 71 LEU A O 1
ATOM 552 N N . PRO A 1 72 ? 4.390 -7.590 -6.985 1.00 70.94 72 PRO A N 1
ATOM 553 C CA . PRO A 1 72 ? 3.146 -8.310 -7.254 1.00 70.94 72 PRO A CA 1
ATOM 554 C C . PRO A 1 72 ? 2.405 -7.787 -8.490 1.00 70.94 72 PRO A C 1
ATOM 556 O O . PRO A 1 72 ? 1.334 -8.282 -8.831 1.00 70.94 72 PRO A O 1
ATOM 559 N N . PHE A 1 73 ? 2.967 -6.769 -9.132 1.00 72.94 73 PHE A N 1
ATOM 560 C CA . PHE A 1 73 ? 2.561 -6.237 -10.415 1.00 72.94 73 PHE A CA 1
ATOM 561 C C . PHE A 1 73 ? 3.752 -6.293 -11.368 1.00 72.94 73 PHE A C 1
ATOM 563 O O . PHE A 1 73 ? 4.909 -6.185 -10.958 1.00 72.94 73 PHE A O 1
ATOM 570 N N . GLU A 1 74 ? 3.453 -6.445 -12.651 1.00 63.00 74 GLU A N 1
ATOM 571 C CA . GLU A 1 74 ? 4.453 -6.385 -13.705 1.00 63.00 74 GLU A CA 1
ATOM 572 C C . GLU A 1 74 ? 5.013 -4.956 -13.773 1.00 63.00 74 GLU A C 1
ATOM 574 O O . GLU A 1 74 ? 4.297 -4.013 -14.114 1.00 63.00 74 GLU A O 1
ATOM 579 N N . VAL A 1 75 ? 6.283 -4.775 -13.399 1.00 61.44 75 VAL A N 1
ATOM 580 C CA . VAL A 1 75 ? 6.957 -3.480 -13.553 1.00 61.44 75 VAL A CA 1
ATOM 581 C C . VAL A 1 75 ? 7.363 -3.332 -15.003 1.00 61.44 75 VAL A C 1
ATOM 583 O O . VAL A 1 75 ? 8.420 -3.801 -15.423 1.00 61.44 75 VAL A O 1
ATOM 586 N N . LYS A 1 76 ? 6.500 -2.680 -15.771 1.00 51.97 76 LYS A N 1
ATOM 587 C CA . LYS A 1 76 ? 6.834 -2.245 -17.118 1.00 51.97 76 LYS A CA 1
ATOM 588 C C . LYS A 1 76 ? 7.603 -0.939 -16.999 1.00 51.97 76 LYS A C 1
ATOM 590 O O . LYS A 1 76 ? 7.082 0.052 -16.499 1.00 51.97 76 LYS A O 1
ATOM 595 N N . VAL A 1 77 ? 8.863 -0.966 -17.410 1.00 52.56 77 VAL A N 1
ATOM 596 C CA . VAL A 1 77 ? 9.553 0.251 -17.828 1.00 52.56 77 VAL A CA 1
ATOM 597 C C . VAL A 1 77 ? 9.235 0.359 -19.317 1.00 52.56 77 VAL A C 1
ATOM 599 O O . VAL A 1 77 ? 9.536 -0.584 -20.048 1.00 52.56 77 VAL A O 1
ATOM 602 N N . ASP A 1 78 ? 8.580 1.438 -19.758 1.00 56.25 78 ASP A N 1
ATOM 603 C CA . ASP A 1 78 ? 8.260 1.645 -21.186 1.00 56.25 78 ASP A CA 1
ATOM 604 C C . ASP A 1 78 ? 9.523 1.621 -22.075 1.00 56.25 78 ASP A C 1
ATOM 606 O O . ASP A 1 78 ? 9.443 1.366 -23.274 1.00 56.25 78 ASP A O 1
ATOM 610 N N . GLU A 1 79 ? 10.707 1.781 -21.475 1.00 52.94 79 GLU A N 1
ATOM 611 C CA . GLU A 1 79 ? 12.006 1.557 -22.102 1.00 52.94 79 GLU A CA 1
ATOM 612 C C . GLU A 1 79 ? 12.797 0.469 -21.350 1.00 52.94 79 GLU A C 1
ATOM 614 O O . GLU A 1 79 ? 12.965 0.558 -20.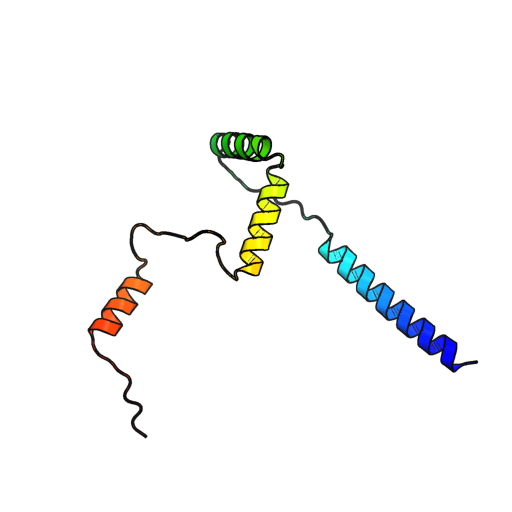131 1.00 52.94 79 GLU A O 1
ATOM 619 N N . PRO A 1 80 ? 13.326 -0.565 -22.033 1.00 56.81 80 PRO A N 1
ATOM 620 C CA . PRO A 1 80 ? 14.155 -1.580 -21.395 1.00 56.81 80 PRO A CA 1
ATOM 621 C C . PRO A 1 80 ? 15.323 -0.942 -20.635 1.00 56.81 80 PRO A C 1
ATOM 623 O O . PRO A 1 80 ? 15.995 -0.041 -21.134 1.00 56.81 80 PRO A O 1
ATOM 626 N N . ASN A 1 81 ? 15.599 -1.415 -19.420 1.00 63.50 81 ASN A N 1
ATOM 627 C CA . ASN A 1 81 ? 16.750 -0.925 -18.667 1.00 63.50 81 ASN A CA 1
ATOM 628 C C . ASN A 1 81 ? 18.068 -1.280 -19.394 1.00 63.50 81 ASN A C 1
ATOM 630 O O . ASN A 1 81 ? 18.132 -2.200 -20.216 1.00 63.50 81 ASN A O 1
ATOM 634 N N . ALA A 1 82 ? 19.149 -0.560 -19.082 1.00 60.72 82 ALA A N 1
ATOM 635 C CA . ALA A 1 82 ? 20.452 -0.760 -19.724 1.00 60.72 82 ALA A CA 1
ATOM 636 C C . ALA A 1 82 ? 20.970 -2.213 -19.625 1.00 60.72 82 ALA A C 1
ATOM 638 O O . ALA A 1 82 ? 21.705 -2.671 -20.500 1.00 60.72 82 ALA A O 1
ATOM 639 N N . VAL A 1 83 ? 20.553 -2.961 -18.594 1.00 66.62 83 VAL A N 1
ATOM 640 C CA . VAL A 1 83 ? 20.909 -4.374 -18.397 1.00 66.62 83 VAL A CA 1
ATOM 641 C C . VAL A 1 83 ? 20.247 -5.263 -19.454 1.00 66.62 83 VAL A C 1
ATOM 643 O O . VAL A 1 83 ? 20.905 -6.146 -20.006 1.00 66.62 83 VAL A O 1
ATOM 646 N N . THR A 1 84 ? 18.985 -5.004 -19.806 1.00 63.44 84 THR A N 1
ATOM 647 C CA . THR A 1 84 ? 18.273 -5.723 -20.874 1.00 63.44 84 THR A CA 1
ATOM 648 C C . THR A 1 84 ? 18.908 -5.467 -22.242 1.00 63.44 84 THR A C 1
ATOM 650 O O . THR A 1 84 ? 19.124 -6.414 -22.997 1.00 63.44 84 THR A O 1
ATOM 653 N N . TYR A 1 85 ? 19.296 -4.223 -22.547 1.00 61.94 85 TYR A N 1
ATOM 654 C CA . TYR A 1 85 ? 20.029 -3.907 -23.781 1.00 61.94 85 TYR A CA 1
ATOM 655 C C . TYR A 1 85 ? 21.389 -4.611 -23.853 1.00 61.94 85 TYR A C 1
ATOM 657 O O . TYR A 1 85 ? 21.736 -5.178 -24.890 1.00 61.94 85 TYR A O 1
ATOM 665 N N . ALA A 1 86 ? 22.139 -4.645 -22.748 1.00 66.38 86 ALA A N 1
ATOM 666 C CA . ALA A 1 86 ? 23.420 -5.346 -22.684 1.00 66.38 86 ALA A CA 1
ATOM 667 C C . ALA A 1 86 ? 23.268 -6.867 -22.877 1.00 66.38 86 ALA A C 1
ATOM 669 O O . ALA A 1 86 ? 24.078 -7.478 -23.575 1.00 66.38 86 ALA A O 1
ATOM 670 N N . ALA A 1 87 ? 22.219 -7.475 -22.312 1.00 67.12 87 ALA A N 1
ATOM 671 C CA . ALA A 1 87 ? 21.917 -8.896 -22.489 1.00 67.12 87 ALA A CA 1
ATOM 672 C C . ALA A 1 87 ? 21.522 -9.235 -23.939 1.00 67.12 87 ALA A C 1
ATOM 674 O O . ALA A 1 87 ? 21.995 -10.234 -24.485 1.00 67.12 87 ALA A O 1
ATOM 675 N N . MET A 1 88 ? 20.720 -8.384 -24.592 1.00 69.75 88 MET A N 1
ATOM 676 C CA . MET A 1 88 ? 20.361 -8.536 -26.009 1.00 69.75 88 MET A CA 1
ATOM 677 C C . MET A 1 88 ? 21.583 -8.392 -26.927 1.00 69.75 88 MET A C 1
ATOM 679 O O . MET A 1 88 ? 21.768 -9.195 -27.841 1.00 69.75 88 MET A O 1
ATOM 683 N N . GLU A 1 89 ? 22.468 -7.430 -26.654 1.00 63.78 89 GLU A N 1
ATOM 684 C CA . GLU A 1 89 ? 23.727 -7.266 -27.391 1.00 63.78 89 GLU A CA 1
ATOM 685 C C . GLU A 1 89 ? 24.703 -8.432 -27.167 1.00 63.78 89 GLU A C 1
ATOM 687 O O . GLU A 1 89 ? 25.387 -8.854 -28.102 1.00 63.78 89 GLU A O 1
ATOM 692 N N . ALA A 1 90 ? 24.756 -8.993 -25.955 1.00 62.50 90 ALA A N 1
ATOM 693 C CA . ALA A 1 90 ? 25.571 -10.169 -25.653 1.00 62.50 90 ALA A CA 1
ATOM 694 C C . ALA A 1 90 ? 25.063 -11.426 -26.380 1.00 62.50 90 ALA A C 1
ATOM 696 O O . ALA A 1 90 ? 25.869 -12.172 -26.940 1.00 62.50 90 ALA A O 1
ATOM 697 N N . ALA A 1 91 ? 23.741 -11.626 -26.435 1.00 63.81 91 ALA A N 1
ATOM 698 C CA . ALA A 1 91 ? 23.117 -12.716 -27.184 1.00 63.81 91 ALA A CA 1
ATOM 699 C C . ALA A 1 91 ? 23.323 -12.562 -28.702 1.00 63.81 91 ALA A C 1
ATOM 701 O O . ALA A 1 91 ? 23.666 -13.528 -29.384 1.00 63.81 91 ALA A O 1
ATOM 702 N N . ARG A 1 92 ? 23.207 -11.334 -29.230 1.00 60.41 92 ARG A N 1
ATOM 703 C CA . ARG A 1 92 ? 23.425 -11.024 -30.654 1.00 60.41 92 ARG A CA 1
ATOM 704 C C . ARG A 1 92 ? 24.873 -11.246 -31.102 1.00 60.41 92 ARG A C 1
ATOM 706 O O . ARG A 1 92 ? 25.109 -11.558 -32.265 1.00 60.41 92 ARG A O 1
ATOM 713 N N . LYS A 1 93 ? 25.842 -11.116 -30.190 1.00 62.47 93 LYS A N 1
ATOM 714 C CA . LYS A 1 93 ? 27.279 -11.306 -30.465 1.00 62.47 93 LYS A CA 1
ATOM 715 C C . LYS A 1 93 ? 27.770 -12.754 -30.346 1.00 62.47 93 LYS A C 1
ATOM 717 O O . LYS A 1 93 ? 28.975 -12.974 -30.426 1.00 62.47 93 LYS A O 1
ATOM 722 N N . GLY A 1 94 ? 26.880 -13.739 -30.198 1.00 56.09 94 GLY A N 1
ATOM 723 C CA . GLY A 1 94 ? 27.208 -15.143 -30.467 1.00 56.09 94 GLY A CA 1
ATOM 724 C C . GLY A 1 94 ? 28.370 -15.715 -29.650 1.00 56.09 94 GLY A C 1
ATOM 725 O O . GLY A 1 94 ? 29.123 -16.538 -30.159 1.00 56.09 94 GLY A O 1
ATOM 726 N N . ARG A 1 95 ? 28.538 -15.318 -28.383 1.00 49.62 95 ARG A N 1
ATOM 727 C CA . ARG A 1 95 ? 29.423 -16.050 -27.465 1.00 49.62 95 ARG A CA 1
ATOM 728 C C . ARG A 1 95 ? 28.626 -17.126 -26.747 1.00 49.62 95 ARG A C 1
ATOM 730 O O . ARG A 1 95 ? 28.332 -17.021 -25.560 1.00 49.62 95 ARG A O 1
ATOM 737 N N . GLY A 1 96 ? 28.284 -18.170 -27.500 1.00 44.72 96 GLY A N 1
ATOM 738 C CA . GLY A 1 96 ? 28.109 -19.482 -26.901 1.00 44.72 96 GLY A CA 1
ATOM 739 C C . GLY A 1 96 ? 29.432 -19.827 -26.229 1.00 44.72 96 GLY A C 1
ATOM 740 O O . GLY A 1 96 ? 30.447 -19.972 -26.907 1.00 44.72 96 GLY A O 1
ATOM 741 N N . TYR A 1 97 ? 29.449 -19.868 -24.900 1.00 46.72 97 TYR A N 1
ATOM 742 C CA . TYR A 1 97 ? 30.560 -20.458 -24.170 1.00 46.72 97 TYR A CA 1
ATOM 743 C C . TYR A 1 97 ? 30.583 -21.940 -24.547 1.00 46.72 97 TYR A C 1
ATOM 745 O O . TYR A 1 97 ? 29.857 -22.749 -23.975 1.00 46.72 97 TYR A O 1
ATOM 753 N N . VAL A 1 98 ? 31.369 -22.282 -25.568 1.00 43.50 98 VAL A N 1
ATOM 754 C CA . VAL A 1 98 ? 31.789 -23.658 -25.795 1.00 43.50 98 VAL A CA 1
ATOM 755 C C . VAL A 1 98 ? 32.698 -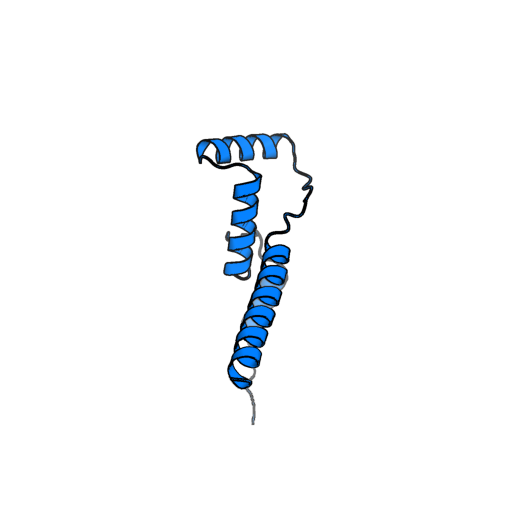23.981 -24.619 1.00 43.50 98 VAL A C 1
ATOM 757 O O . VAL A 1 98 ? 33.812 -23.471 -24.521 1.00 43.50 98 VAL A O 1
ATOM 760 N N . TRP A 1 99 ? 32.175 -24.754 -23.674 1.00 50.56 99 TRP A N 1
ATOM 761 C CA . TRP A 1 99 ? 32.982 -25.399 -22.652 1.00 50.56 99 TRP A CA 1
ATOM 762 C C . TRP A 1 99 ? 33.836 -26.452 -23.359 1.00 50.56 99 TRP A C 1
ATOM 764 O O . TRP A 1 99 ? 33.382 -27.569 -23.605 1.00 50.56 99 TRP A O 1
ATOM 774 N N . SER A 1 100 ? 35.044 -26.071 -23.767 1.00 43.16 100 SER A N 1
ATOM 775 C CA . SER A 1 100 ? 36.055 -27.042 -24.172 1.00 43.16 100 SER A CA 1
ATOM 776 C C . SER A 1 100 ? 36.605 -27.695 -22.908 1.00 43.16 100 SER A C 1
ATOM 778 O O . SER A 1 100 ? 37.227 -27.024 -22.084 1.00 43.16 100 SER A O 1
ATOM 780 N N . VAL A 1 101 ? 36.287 -28.982 -22.760 1.00 48.31 101 VAL A N 1
ATOM 781 C CA . VAL A 1 101 ? 36.975 -29.941 -21.881 1.00 48.31 101 VAL A CA 1
ATOM 782 C C . VAL A 1 101 ? 38.445 -30.086 -22.254 1.00 48.31 101 VAL A C 1
ATOM 784 O O . VAL A 1 101 ? 38.761 -29.949 -23.458 1.00 48.31 101 VAL A O 1
#